Protein AF-A0A928HK03-F1 (afdb_monomer_lite)

Foldseek 3Di:
DVVVVVVVVVVVVVVVVPPQDPLNCCVVVNDEDEDEDDAQKDWDDWDDDPSDIDTDIDGHDPPDDWDWDWDWDDDPVPRHIRIYIYTYHD

Radius of gyration: 19.07 Å; chains: 1; bounding box: 61×32×38 Å

Secondary structure (DSSP, 8-state):
-HHHHHHHHHHHHHHHHTT--HHHHHHHH-EEEEEEEEETEEEEEEEEETTEEEEEEEEPPTT----EEEEE---TT-S--EEEEEEEE-

Structure (mmCIF, N/CA/C/O backbone):
data_AF-A0A928HK03-F1
#
_entry.id   AF-A0A928HK03-F1
#
loop_
_atom_site.group_PDB
_atom_site.id
_atom_site.type_symbol
_atom_site.label_atom_id
_atom_site.label_alt_id
_atom_site.label_comp_id
_atom_site.label_asym_id
_atom_site.label_entity_id
_atom_site.label_seq_id
_atom_site.pdbx_PDB_ins_code
_atom_site.Cartn_x
_atom_site.Cartn_y
_atom_site.Cartn_z
_atom_site.occupancy
_atom_site.B_iso_or_equiv
_atom_site.auth_seq_id
_atom_site.auth_comp_id
_atom_site.auth_asym_id
_atom_site.auth_atom_id
_atom_site.pdbx_PDB_model_num
ATOM 1 N N . MET A 1 1 ? 43.204 -22.946 -7.687 1.00 59.91 1 MET A N 1
ATOM 2 C CA . MET A 1 1 ? 42.951 -21.506 -7.938 1.00 59.91 1 MET A CA 1
ATOM 3 C C . MET A 1 1 ? 41.717 -21.259 -8.808 1.00 59.91 1 MET A C 1
ATOM 5 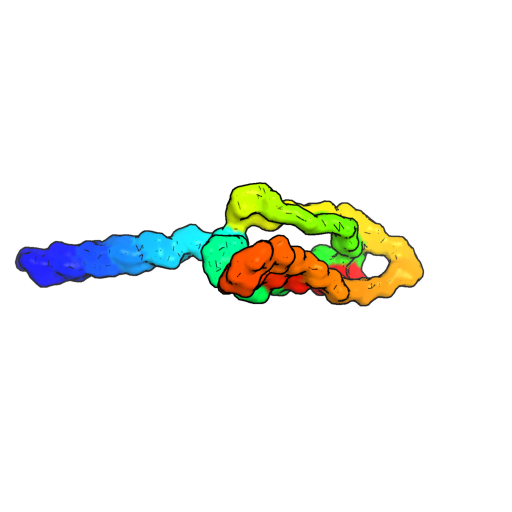O O . MET A 1 1 ? 40.786 -20.651 -8.308 1.00 59.91 1 MET A O 1
ATOM 9 N N . LYS A 1 2 ? 41.621 -21.800 -10.037 1.00 66.19 2 LYS A N 1
ATOM 10 C CA . LYS A 1 2 ? 40.448 -21.603 -10.928 1.00 66.19 2 LYS A CA 1
ATOM 11 C C . LYS A 1 2 ? 39.092 -21.982 -10.297 1.00 66.19 2 LYS A C 1
ATOM 13 O O . LYS A 1 2 ? 38.138 -21.228 -10.408 1.00 66.19 2 LYS A O 1
ATOM 18 N N . LYS A 1 3 ? 39.033 -23.107 -9.567 1.00 74.12 3 LYS A N 1
ATOM 19 C CA . LYS A 1 3 ? 37.823 -23.560 -8.849 1.00 74.12 3 LYS A CA 1
ATOM 20 C C . LYS A 1 3 ? 37.413 -22.625 -7.698 1.00 74.12 3 LYS A C 1
ATOM 22 O O . LYS A 1 3 ? 36.231 -22.434 -7.473 1.00 74.12 3 LYS A O 1
ATOM 27 N N . ILE A 1 4 ? 38.382 -22.012 -7.014 1.00 81.12 4 ILE A N 1
ATOM 28 C CA . ILE A 1 4 ? 38.133 -21.073 -5.905 1.00 81.12 4 ILE A CA 1
ATOM 29 C C . ILE A 1 4 ? 37.602 -19.740 -6.448 1.00 81.12 4 ILE A C 1
ATOM 31 O O . ILE A 1 4 ? 36.662 -19.188 -5.892 1.00 81.12 4 ILE A O 1
ATOM 35 N N . ILE A 1 5 ? 38.143 -19.269 -7.577 1.00 84.75 5 ILE A N 1
ATOM 36 C CA . ILE A 1 5 ? 37.650 -18.069 -8.272 1.00 84.75 5 ILE A CA 1
ATOM 37 C C . 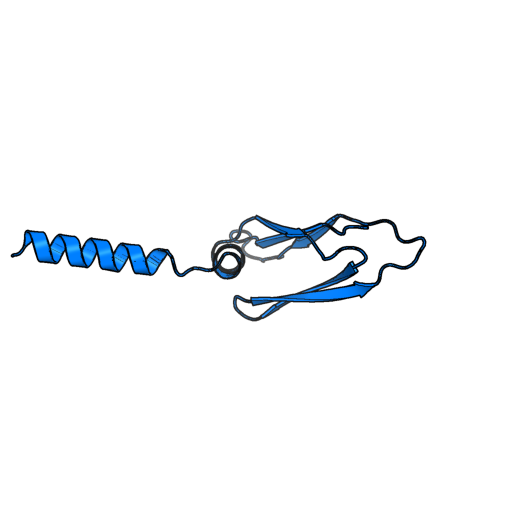ILE A 1 5 ? 36.210 -18.283 -8.761 1.00 84.75 5 ILE A C 1
ATOM 39 O O . ILE A 1 5 ? 35.363 -17.425 -8.549 1.00 84.75 5 ILE A O 1
ATOM 43 N N . LEU A 1 6 ? 35.906 -19.450 -9.340 1.00 85.06 6 LEU A N 1
ATOM 44 C CA . LEU A 1 6 ? 34.543 -19.816 -9.749 1.00 85.06 6 LEU A CA 1
ATOM 45 C C . LEU A 1 6 ? 33.555 -19.822 -8.575 1.00 85.06 6 LEU A C 1
ATOM 47 O O . LEU A 1 6 ? 32.444 -19.319 -8.714 1.00 85.06 6 LEU A O 1
ATOM 51 N N . ILE A 1 7 ? 33.971 -20.335 -7.414 1.00 85.44 7 ILE A N 1
ATOM 52 C CA . ILE A 1 7 ? 33.145 -20.326 -6.200 1.00 85.44 7 ILE A CA 1
ATOM 53 C C . ILE A 1 7 ? 32.939 -18.893 -5.691 1.00 85.44 7 ILE A C 1
ATOM 55 O O . ILE A 1 7 ? 31.810 -18.531 -5.381 1.00 85.44 7 ILE A O 1
ATOM 59 N N . MET A 1 8 ? 33.975 -18.046 -5.667 1.00 83.06 8 MET A N 1
ATOM 60 C CA . MET A 1 8 ? 33.814 -16.637 -5.279 1.00 83.06 8 MET A CA 1
ATOM 61 C C . MET A 1 8 ? 32.871 -15.874 -6.213 1.00 83.06 8 MET A C 1
ATOM 63 O O . MET A 1 8 ? 32.037 -15.113 -5.735 1.00 83.06 8 MET A O 1
ATOM 67 N N . VAL A 1 9 ? 32.966 -16.090 -7.528 1.00 86.06 9 VAL A N 1
ATOM 68 C CA . VAL A 1 9 ? 32.077 -15.448 -8.510 1.00 86.06 9 VAL A CA 1
ATOM 69 C C . VAL A 1 9 ? 30.634 -15.927 -8.338 1.00 86.06 9 VAL A C 1
ATOM 71 O O . VAL A 1 9 ? 29.717 -15.109 -8.359 1.00 86.06 9 VAL A O 1
ATOM 74 N N . ALA A 1 10 ? 30.421 -17.224 -8.102 1.00 83.19 10 ALA A N 1
ATOM 75 C CA . ALA A 1 10 ? 29.091 -17.773 -7.845 1.00 83.19 10 ALA A CA 1
ATOM 76 C C . ALA A 1 10 ? 28.476 -17.223 -6.545 1.00 83.19 10 ALA A C 1
ATOM 78 O O . ALA A 1 10 ? 27.298 -16.874 -6.520 1.00 83.19 10 ALA A O 1
ATOM 79 N N . VAL A 1 11 ? 29.278 -17.089 -5.484 1.00 80.69 11 VAL A N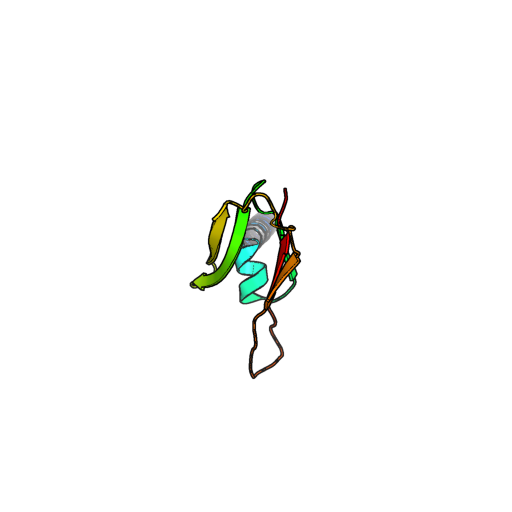 1
ATOM 80 C CA . VAL A 1 11 ? 28.840 -16.506 -4.207 1.00 80.69 11 VAL A CA 1
ATOM 81 C C . VAL A 1 11 ? 28.532 -15.014 -4.364 1.00 80.69 11 VAL A C 1
ATOM 83 O O . VAL A 1 11 ? 27.487 -14.564 -3.905 1.00 80.69 11 VAL A O 1
ATOM 86 N N . ALA A 1 12 ? 29.374 -14.252 -5.067 1.00 77.81 12 ALA A N 1
ATOM 87 C CA . ALA A 1 12 ? 29.131 -12.834 -5.337 1.00 77.81 12 ALA A CA 1
ATOM 88 C C . ALA A 1 12 ? 27.846 -12.609 -6.157 1.00 77.81 12 ALA A C 1
ATOM 90 O O . ALA A 1 12 ? 27.049 -11.738 -5.818 1.00 77.81 12 ALA A O 1
ATOM 91 N N . ALA A 1 13 ? 27.594 -13.438 -7.175 1.00 74.69 13 ALA A N 1
ATOM 92 C CA . ALA A 1 13 ? 26.358 -13.389 -7.956 1.00 74.69 13 ALA A CA 1
ATOM 93 C C . ALA A 1 13 ? 25.112 -13.711 -7.108 1.00 74.69 13 ALA A C 1
ATOM 95 O O . ALA A 1 13 ? 24.061 -13.099 -7.301 1.00 74.69 13 ALA A O 1
ATOM 96 N N . LEU A 1 14 ? 25.234 -14.621 -6.134 1.00 66.06 14 LEU A N 1
ATOM 97 C CA . LEU A 1 14 ? 24.153 -14.966 -5.208 1.00 66.06 14 LEU A CA 1
ATOM 98 C C . LEU A 1 14 ? 23.801 -13.803 -4.260 1.00 66.06 14 LEU A C 1
ATOM 100 O O . LEU A 1 14 ? 22.630 -13.599 -3.956 1.00 66.06 14 LEU A O 1
ATOM 104 N N . PHE A 1 15 ? 24.780 -12.994 -3.845 1.00 63.69 15 PHE A N 1
ATOM 105 C CA . PHE A 1 15 ? 24.529 -11.788 -3.042 1.00 63.69 15 PHE A CA 1
ATOM 106 C C . PHE A 1 15 ? 23.877 -10.647 -3.841 1.00 63.69 15 PHE A C 1
ATOM 108 O O . PHE A 1 15 ? 23.144 -9.837 -3.273 1.00 63.69 15 PHE A O 1
ATOM 115 N N . CYS A 1 16 ? 24.085 -10.584 -5.160 1.00 61.03 16 CYS A N 1
ATOM 116 C CA . CYS A 1 16 ? 23.450 -9.572 -6.010 1.00 61.03 16 CYS A CA 1
ATOM 117 C C . CYS A 1 16 ? 21.938 -9.790 -6.193 1.00 61.03 16 CYS A C 1
ATOM 119 O O . CYS A 1 16 ? 21.221 -8.824 -6.440 1.00 61.03 16 CYS A O 1
ATOM 121 N N . VAL A 1 17 ? 21.434 -11.023 -6.053 1.00 59.16 17 VAL A N 1
ATOM 122 C CA . VAL A 1 17 ? 19.998 -11.331 -6.219 1.00 59.16 17 VAL A CA 1
ATOM 123 C C . VAL A 1 17 ? 19.179 -11.186 -4.931 1.00 59.16 17 VAL A C 1
ATOM 125 O O . VAL A 1 17 ? 17.952 -11.133 -4.991 1.00 59.16 17 VAL A O 1
ATOM 128 N N . THR A 1 18 ? 19.822 -11.075 -3.763 1.00 58.09 18 THR A N 1
ATOM 129 C CA . THR A 1 18 ? 19.133 -10.942 -2.464 1.00 58.09 18 THR A CA 1
ATOM 130 C C . THR A 1 18 ? 18.822 -9.498 -2.063 1.00 58.09 18 THR A C 1
ATOM 132 O O . THR A 1 18 ? 18.150 -9.286 -1.058 1.00 58.09 18 THR A O 1
ATOM 135 N N . SER A 1 19 ? 19.290 -8.495 -2.815 1.00 54.72 19 SER A N 1
ATOM 136 C CA . SER A 1 19 ? 19.095 -7.073 -2.482 1.00 54.72 19 SER A CA 1
ATOM 137 C C . SER A 1 19 ? 17.777 -6.475 -2.988 1.00 54.72 19 SER A C 1
ATOM 139 O O . SER A 1 19 ? 17.483 -5.319 -2.691 1.00 54.72 19 SER A O 1
ATOM 141 N N . CYS A 1 20 ? 16.958 -7.239 -3.720 1.00 61.41 20 CYS A N 1
ATOM 142 C CA . CYS A 1 20 ? 15.644 -6.768 -4.153 1.00 61.41 20 CYS A CA 1
ATOM 143 C C . CYS A 1 20 ? 14.677 -6.738 -2.964 1.00 61.41 20 CYS A C 1
ATOM 145 O O . CYS A 1 20 ? 14.304 -7.783 -2.425 1.00 61.41 20 CYS A O 1
ATOM 147 N N . THR A 1 21 ? 14.234 -5.544 -2.565 1.00 69.12 21 THR A N 1
ATOM 148 C CA . THR A 1 21 ? 13.210 -5.408 -1.520 1.00 69.12 21 THR A CA 1
ATOM 149 C C . THR A 1 21 ? 11.870 -5.983 -1.994 1.00 69.12 21 THR A C 1
ATOM 151 O O . THR A 1 21 ? 11.598 -6.085 -3.193 1.00 69.12 21 THR A O 1
ATOM 154 N N . GLN A 1 22 ? 10.983 -6.345 -1.063 1.00 65.75 22 GLN A N 1
ATOM 155 C CA . GLN A 1 22 ? 9.644 -6.843 -1.412 1.00 65.75 22 GLN A CA 1
ATOM 156 C C . GLN A 1 22 ? 8.857 -5.838 -2.273 1.00 65.75 22 GLN A C 1
ATOM 158 O O . GLN A 1 22 ? 8.132 -6.249 -3.178 1.00 65.75 22 GLN A O 1
ATOM 163 N N . ASN A 1 23 ? 9.065 -4.539 -2.039 1.00 66.94 23 ASN A N 1
ATOM 164 C CA . ASN A 1 23 ? 8.474 -3.457 -2.821 1.00 66.94 23 ASN A CA 1
ATOM 165 C C . ASN A 1 23 ? 9.026 -3.421 -4.254 1.00 66.94 23 ASN A C 1
ATOM 167 O O . ASN A 1 23 ? 8.249 -3.375 -5.204 1.00 66.94 23 ASN A O 1
ATOM 171 N N . GLN A 1 24 ? 10.348 -3.546 -4.419 1.00 64.44 24 GLN A N 1
ATOM 172 C CA . GLN A 1 24 ? 10.983 -3.667 -5.736 1.00 64.44 24 GLN A CA 1
ATOM 173 C C . GLN A 1 24 ? 10.472 -4.878 -6.505 1.00 64.44 24 GLN A C 1
ATOM 175 O O . GLN A 1 24 ? 10.196 -4.776 -7.699 1.00 64.44 24 GLN A O 1
ATOM 180 N N . ARG A 1 25 ? 10.305 -6.016 -5.822 1.00 69.56 25 ARG A N 1
ATOM 181 C CA . ARG A 1 25 ? 9.785 -7.227 -6.452 1.00 69.56 25 ARG A CA 1
ATOM 182 C C . ARG A 1 25 ? 8.353 -7.030 -6.940 1.00 69.56 25 ARG A C 1
ATOM 184 O O . ARG A 1 25 ? 8.089 -7.266 -8.113 1.00 69.56 25 ARG A O 1
ATOM 191 N N . ALA A 1 26 ? 7.469 -6.560 -6.059 1.00 69.56 26 ALA A N 1
ATOM 192 C CA . ALA A 1 26 ? 6.065 -6.335 -6.390 1.00 69.56 26 ALA A CA 1
ATOM 193 C C . ALA A 1 26 ? 5.908 -5.318 -7.529 1.00 69.56 26 ALA A C 1
ATOM 195 O O . ALA A 1 26 ? 5.144 -5.556 -8.456 1.00 69.56 26 ALA A O 1
ATOM 196 N N . ARG A 1 27 ? 6.666 -4.215 -7.496 1.00 73.06 27 ARG A N 1
ATOM 197 C CA . ARG A 1 27 ? 6.547 -3.137 -8.482 1.00 73.06 27 ARG A CA 1
ATOM 198 C C . ARG A 1 27 ? 7.183 -3.461 -9.836 1.00 73.06 27 ARG A C 1
ATOM 200 O O . ARG A 1 27 ? 6.606 -3.118 -10.860 1.00 73.06 27 ARG A O 1
ATOM 207 N N . ARG A 1 28 ? 8.370 -4.084 -9.861 1.00 66.81 28 ARG A N 1
ATOM 208 C CA . ARG A 1 28 ? 9.142 -4.312 -11.104 1.00 66.81 28 ARG A CA 1
ATOM 209 C C . ARG A 1 28 ? 8.896 -5.651 -11.774 1.00 66.81 28 ARG A C 1
ATOM 211 O O . ARG A 1 28 ? 9.162 -5.771 -12.965 1.00 66.81 28 ARG A O 1
ATOM 218 N N . PHE A 1 29 ? 8.421 -6.645 -11.031 1.00 69.00 29 PHE A N 1
ATOM 219 C CA . PHE A 1 29 ? 8.137 -7.983 -11.560 1.00 69.00 29 PHE A CA 1
ATOM 220 C C . PHE A 1 29 ? 6.653 -8.352 -11.439 1.00 69.00 29 PHE A C 1
ATOM 222 O O . PHE A 1 29 ? 6.261 -9.458 -11.806 1.00 69.00 29 PHE A O 1
ATOM 229 N N . GLY A 1 30 ? 5.827 -7.414 -10.965 1.00 72.44 30 GLY A N 1
ATOM 230 C CA . GLY A 1 30 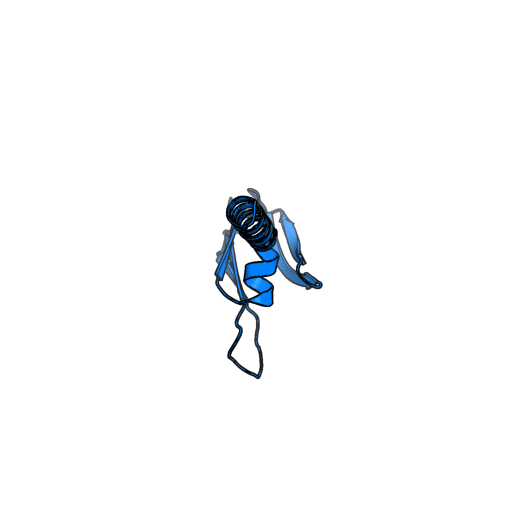? 4.419 -7.635 -10.684 1.00 72.44 30 GLY A CA 1
ATOM 231 C C . GLY A 1 30 ? 4.211 -8.530 -9.462 1.00 72.44 30 GLY A C 1
ATOM 232 O O . GLY A 1 30 ? 5.130 -8.841 -8.697 1.00 72.44 30 GLY A O 1
ATOM 233 N N . GLY A 1 31 ? 2.967 -8.962 -9.290 1.00 79.56 31 GLY A N 1
ATOM 234 C CA . GLY A 1 31 ? 2.573 -9.876 -8.226 1.00 79.56 31 GLY A CA 1
ATOM 235 C C . GLY A 1 31 ? 1.772 -9.206 -7.119 1.00 79.56 31 GLY A C 1
ATOM 236 O O . GLY A 1 31 ? 1.416 -8.028 -7.184 1.00 79.56 31 GLY A O 1
ATOM 237 N N . GLU A 1 32 ? 1.444 -10.008 -6.110 1.00 86.12 32 GLU A N 1
ATOM 238 C CA . GLU A 1 32 ? 0.576 -9.612 -5.009 1.00 86.12 32 GLU A CA 1
ATOM 239 C C . GLU A 1 32 ? 1.382 -9.421 -3.720 1.00 86.12 32 GLU A C 1
ATOM 241 O O . GLU A 1 32 ? 2.196 -10.266 -3.340 1.00 86.12 32 GLU A O 1
ATOM 246 N N . MET A 1 33 ? 1.139 -8.314 -3.022 1.00 88.50 33 MET A N 1
ATOM 247 C CA . MET A 1 33 ? 1.629 -8.095 -1.664 1.00 88.50 33 MET A CA 1
ATOM 248 C C . MET A 1 33 ? 0.490 -7.691 -0.735 1.00 88.50 33 MET A C 1
ATOM 250 O O . MET A 1 33 ? -0.474 -7.050 -1.144 1.00 88.50 33 MET A O 1
ATOM 254 N N . THR A 1 34 ? 0.616 -8.051 0.540 1.00 92.94 34 THR A N 1
ATOM 255 C CA . THR A 1 34 ? -0.340 -7.673 1.583 1.00 92.94 34 THR A CA 1
ATOM 256 C C . THR A 1 34 ? 0.327 -6.741 2.585 1.00 92.94 34 THR A C 1
ATOM 258 O O . THR A 1 34 ? 1.408 -7.047 3.084 1.00 92.94 34 THR A O 1
ATOM 261 N N . VAL A 1 35 ? -0.342 -5.637 2.915 1.00 94.44 35 VAL A N 1
ATOM 262 C CA . VAL A 1 35 ? 0.059 -4.691 3.961 1.00 94.44 35 VAL A CA 1
ATOM 263 C C . VAL A 1 35 ? -1.002 -4.713 5.051 1.00 94.44 35 VAL A C 1
ATOM 265 O O . VAL A 1 35 ? -2.174 -4.438 4.798 1.00 94.44 35 VAL A O 1
ATOM 268 N N . ARG A 1 36 ? -0.605 -5.048 6.278 1.00 96.50 36 ARG A N 1
ATOM 269 C CA . ARG A 1 36 ? -1.470 -4.901 7.454 1.00 96.50 36 ARG A CA 1
ATOM 270 C C . ARG A 1 36 ? -1.236 -3.516 8.032 1.00 96.50 36 ARG A C 1
ATOM 272 O O . ARG A 1 36 ? -0.097 -3.192 8.353 1.00 96.50 36 ARG A O 1
ATOM 279 N N . LEU A 1 37 ? -2.290 -2.713 8.124 1.00 96.81 37 LEU A N 1
ATOM 280 C CA . LEU A 1 37 ? -2.189 -1.392 8.733 1.00 96.81 37 LEU A CA 1
ATOM 281 C C . LEU A 1 37 ? -2.116 -1.506 10.253 1.00 96.81 37 LEU A C 1
ATOM 283 O O . LEU A 1 37 ? -2.535 -2.507 10.846 1.00 96.81 37 LEU A O 1
ATOM 287 N N . GLU A 1 38 ? -1.609 -0.446 10.869 1.00 96.00 38 GLU A N 1
ATOM 288 C CA . GLU A 1 38 ? -1.659 -0.278 12.314 1.00 96.00 38 GLU A CA 1
ATOM 289 C C . GLU A 1 38 ? -3.108 -0.304 12.822 1.00 96.00 38 GLU A C 1
ATOM 291 O O . GLU A 1 38 ? -4.060 0.037 12.110 1.00 96.00 38 GLU A O 1
ATOM 296 N N . ARG A 1 39 ? -3.286 -0.751 14.069 1.00 95.62 39 ARG A N 1
ATOM 297 C CA . ARG A 1 39 ? -4.614 -0.847 14.683 1.00 95.62 39 ARG A CA 1
ATOM 298 C C . ARG A 1 39 ? -5.248 0.537 14.788 1.00 95.62 39 ARG A C 1
ATOM 300 O O . ARG A 1 39 ? -4.596 1.498 15.180 1.00 95.62 39 ARG A O 1
ATOM 307 N N . GLY A 1 40 ? -6.527 0.622 14.443 1.00 96.38 40 GLY A N 1
ATOM 308 C CA . GLY A 1 40 ? -7.280 1.867 14.433 1.00 96.38 40 GLY A CA 1
ATOM 309 C C . GLY A 1 40 ? -6.940 2.800 13.272 1.00 96.38 40 GLY A C 1
ATOM 310 O O . GLY A 1 40 ? -7.379 3.940 13.313 1.00 96.38 40 GLY A O 1
ATOM 311 N N . GLN A 1 41 ? -6.198 2.365 12.244 1.00 97.62 41 GLN A N 1
ATOM 312 C CA . GLN A 1 41 ? -5.921 3.165 11.041 1.00 97.62 41 GLN A CA 1
ATOM 313 C C . GLN A 1 41 ? -6.695 2.649 9.818 1.00 97.62 41 GLN A C 1
ATOM 315 O O . GLN A 1 41 ? -6.677 1.453 9.515 1.00 97.62 41 GLN A O 1
ATOM 320 N N . LYS A 1 42 ? -7.340 3.557 9.076 1.00 97.50 42 LYS A N 1
ATOM 321 C CA . LYS A 1 42 ? -7.946 3.291 7.759 1.00 97.50 42 LYS A CA 1
ATOM 322 C C . LYS A 1 42 ? -7.066 3.848 6.640 1.00 97.50 42 LYS A C 1
ATOM 324 O O . LYS A 1 42 ? -6.442 4.895 6.787 1.00 97.50 42 LYS A O 1
ATOM 329 N N . LEU A 1 43 ? -7.020 3.153 5.505 1.00 98.12 43 LEU A N 1
ATOM 330 C CA . LEU A 1 43 ? -6.290 3.605 4.316 1.00 98.12 43 LEU A CA 1
ATOM 331 C C . LEU A 1 43 ? -7.112 4.654 3.560 1.00 98.12 43 LEU A C 1
ATOM 333 O O . LEU A 1 43 ? -8.264 4.396 3.210 1.00 98.12 43 LEU A O 1
ATOM 337 N N . LEU A 1 44 ? -6.500 5.783 3.217 1.00 97.25 44 LEU A N 1
ATOM 338 C CA . LEU A 1 44 ? -7.107 6.789 2.345 1.00 97.25 44 LEU A CA 1
ATOM 339 C C . LEU A 1 44 ? -6.696 6.599 0.892 1.00 97.25 44 LEU A C 1
ATOM 341 O O . LEU A 1 44 ? -7.539 6.428 0.014 1.00 97.25 44 LEU A O 1
ATOM 345 N N . MET A 1 45 ? -5.390 6.595 0.647 1.00 96.69 45 MET A N 1
ATOM 346 C CA . MET A 1 45 ? -4.831 6.455 -0.690 1.00 96.69 45 MET A CA 1
ATOM 347 C C . MET A 1 45 ? -3.478 5.760 -0.638 1.00 96.69 45 MET A C 1
ATOM 349 O O . MET A 1 45 ? -2.777 5.813 0.370 1.00 96.69 45 MET A O 1
ATOM 353 N N . ALA A 1 46 ? -3.103 5.141 -1.749 1.00 95.69 46 ALA A N 1
ATOM 354 C CA . ALA A 1 46 ? -1.782 4.580 -1.962 1.00 95.69 46 ALA A CA 1
ATOM 355 C C . ALA A 1 46 ? -1.274 5.003 -3.343 1.00 95.69 46 ALA A C 1
ATOM 357 O O . ALA A 1 46 ? -2.062 5.235 -4.259 1.00 95.69 46 ALA A O 1
ATOM 358 N N . THR A 1 47 ? 0.039 5.129 -3.479 1.00 93.19 47 THR A N 1
ATOM 359 C CA . THR A 1 47 ? 0.716 5.402 -4.742 1.00 93.19 47 THR A CA 1
ATOM 360 C C . THR A 1 47 ? 2.122 4.813 -4.730 1.00 93.19 47 THR A C 1
ATOM 362 O O . THR A 1 47 ? 2.673 4.483 -3.680 1.00 93.19 47 THR A O 1
ATOM 365 N N . TRP A 1 48 ? 2.717 4.694 -5.909 1.00 88.38 48 TRP A N 1
ATOM 366 C CA . TRP A 1 48 ? 4.113 4.314 -6.067 1.00 88.38 48 TRP A CA 1
ATOM 367 C C . TRP A 1 48 ? 4.936 5.535 -6.463 1.00 88.38 48 TRP A C 1
ATOM 369 O O . TRP A 1 48 ? 4.540 6.295 -7.346 1.00 88.38 48 TRP A O 1
ATOM 379 N N . LYS A 1 49 ? 6.108 5.688 -5.847 1.00 86.50 49 LYS A N 1
ATOM 380 C CA . LYS A 1 49 ? 7.170 6.566 -6.3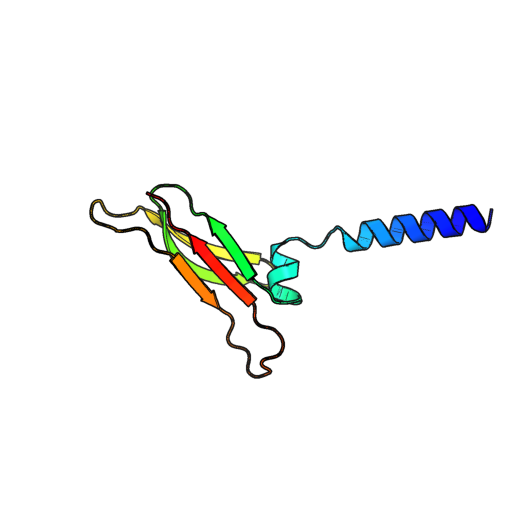39 1.00 86.50 49 LYS A CA 1
ATOM 381 C C . LYS A 1 49 ? 8.416 5.716 -6.536 1.00 86.50 49 LYS A C 1
ATOM 383 O O . LYS A 1 49 ? 8.985 5.220 -5.563 1.00 86.50 49 LYS A O 1
ATOM 388 N N . ASP A 1 50 ? 8.803 5.534 -7.793 1.00 85.00 50 ASP A N 1
ATOM 389 C CA . ASP A 1 50 ? 9.827 4.572 -8.200 1.00 85.00 50 ASP A CA 1
ATOM 390 C C . ASP A 1 50 ? 9.480 3.166 -7.676 1.00 85.00 50 ASP A C 1
ATOM 392 O O . ASP A 1 50 ? 8.416 2.629 -7.992 1.00 85.00 50 ASP A O 1
ATOM 396 N N . ASP A 1 51 ? 10.338 2.600 -6.828 1.00 82.44 51 ASP A N 1
ATOM 397 C CA . ASP A 1 51 ? 10.143 1.296 -6.191 1.00 82.44 51 ASP A CA 1
ATOM 398 C C . ASP A 1 51 ? 9.527 1.384 -4.788 1.00 82.44 51 ASP A C 1
ATOM 400 O O . ASP A 1 51 ? 9.426 0.378 -4.088 1.00 82.44 51 ASP A O 1
ATOM 404 N N . ASN A 1 52 ? 9.164 2.582 -4.332 1.00 83.38 52 ASN A N 1
ATOM 405 C CA . ASN A 1 52 ? 8.690 2.811 -2.975 1.00 83.38 52 ASN A CA 1
ATOM 406 C C . ASN A 1 52 ? 7.169 2.951 -2.955 1.00 83.38 52 ASN A C 1
ATOM 408 O O . ASN A 1 52 ? 6.596 3.775 -3.674 1.00 83.38 52 ASN A O 1
ATOM 412 N N . LEU A 1 53 ? 6.524 2.154 -2.103 1.00 90.50 53 LEU A N 1
ATOM 413 C CA . LEU A 1 53 ? 5.093 2.242 -1.846 1.00 90.50 53 LEU A CA 1
ATOM 414 C C . LEU A 1 53 ? 4.840 3.336 -0.808 1.00 90.50 53 LEU A C 1
ATOM 416 O O . LEU A 1 53 ? 5.287 3.223 0.332 1.00 90.50 53 LEU A O 1
ATOM 420 N N . PHE A 1 54 ? 4.093 4.364 -1.194 1.00 93.62 54 PHE A N 1
ATOM 421 C CA . PHE A 1 54 ? 3.603 5.401 -0.295 1.00 93.62 54 PHE A CA 1
ATOM 422 C C . PHE A 1 54 ? 2.111 5.208 -0.075 1.00 93.62 54 PHE A C 1
ATOM 424 O O . PHE A 1 54 ? 1.363 4.931 -1.012 1.00 93.62 54 PHE A O 1
ATOM 431 N N . TYR A 1 55 ? 1.659 5.375 1.159 1.00 96.62 55 TYR A N 1
ATOM 432 C CA . TYR A 1 55 ? 0.243 5.331 1.480 1.00 96.62 55 TYR A CA 1
ATOM 433 C C . TYR A 1 55 ? -0.074 6.288 2.619 1.00 96.62 55 TYR A C 1
ATOM 435 O O . TYR A 1 55 ? 0.723 6.481 3.534 1.00 96.62 55 TYR A O 1
ATOM 443 N N . LEU A 1 56 ? -1.246 6.902 2.520 1.00 97.81 56 LEU A N 1
ATOM 444 C CA . LEU A 1 56 ? -1.798 7.795 3.521 1.00 97.81 56 LEU A CA 1
ATOM 445 C C . LEU A 1 56 ? -2.842 7.030 4.326 1.00 97.81 56 LEU A C 1
ATOM 447 O O . LEU A 1 56 ? -3.744 6.406 3.752 1.00 97.81 56 LEU A O 1
ATOM 451 N N . THR A 1 57 ? -2.732 7.108 5.646 1.00 97.88 57 THR A N 1
ATOM 452 C CA . THR A 1 57 ? -3.723 6.581 6.582 1.00 97.88 57 THR A CA 1
ATOM 453 C C . THR A 1 57 ? -4.296 7.698 7.435 1.00 97.88 57 THR A C 1
ATOM 455 O O . THR A 1 57 ? -3.718 8.779 7.545 1.00 97.88 57 THR A O 1
ATOM 458 N N . GLU A 1 58 ? -5.430 7.417 8.054 1.00 97.50 58 GLU A N 1
ATOM 459 C CA . GLU A 1 58 ? -6.009 8.254 9.097 1.00 97.50 58 GLU A CA 1
ATOM 460 C C . GLU A 1 58 ? -6.614 7.374 10.202 1.00 97.50 58 GLU A C 1
ATOM 462 O O . GLU A 1 58 ? -6.955 6.211 9.943 1.00 97.50 58 GLU A O 1
ATOM 467 N N . PRO A 1 59 ? -6.789 7.903 11.425 1.00 97.69 59 PRO A N 1
ATOM 468 C CA . PRO A 1 59 ? -7.515 7.207 12.476 1.00 97.69 59 PRO A CA 1
ATOM 469 C C . PRO A 1 59 ? -8.934 6.811 12.043 1.00 97.69 59 PRO A C 1
ATOM 471 O O . PRO A 1 59 ? -9.636 7.538 11.339 1.00 97.69 59 PRO A O 1
ATOM 474 N N . MET A 1 60 ? -9.370 5.638 12.481 1.00 97.25 60 MET A N 1
ATOM 475 C CA . MET A 1 60 ? -10.738 5.174 12.313 1.00 97.25 60 MET A CA 1
ATOM 476 C C . MET A 1 60 ? -11.676 5.962 13.223 1.00 97.25 60 MET A C 1
ATOM 478 O O . MET A 1 60 ? -11.408 6.138 14.408 1.00 97.25 60 MET A O 1
ATOM 482 N N . GLU A 1 61 ? -12.817 6.366 12.676 1.00 95.94 61 GLU A N 1
ATOM 483 C CA . GLU A 1 61 ? -13.936 6.863 13.474 1.00 95.94 61 GLU A CA 1
ATOM 484 C C . GLU A 1 61 ? -14.567 5.714 14.276 1.00 95.94 61 GLU A C 1
ATOM 486 O O . GLU A 1 61 ? -14.455 4.542 13.904 1.00 95.94 61 GLU A O 1
ATOM 491 N N . GLU A 1 62 ? -15.257 6.036 15.368 1.00 92.56 62 GLU A N 1
ATOM 492 C CA . GLU A 1 62 ? -15.791 5.059 16.330 1.00 92.56 62 GLU A CA 1
ATOM 493 C C . GLU A 1 62 ? -16.691 3.989 15.674 1.00 92.56 62 GLU A C 1
ATOM 495 O O . GLU A 1 62 ? -16.582 2.787 15.945 1.00 92.56 62 GLU A O 1
ATOM 500 N N . ASN A 1 63 ? -17.519 4.404 14.714 1.00 94.31 63 ASN A N 1
ATOM 501 C CA . ASN A 1 63 ? -18.442 3.548 13.966 1.00 94.31 63 ASN A CA 1
ATOM 502 C C . ASN A 1 63 ? -17.854 2.981 12.656 1.00 94.31 63 ASN A C 1
ATOM 504 O O . ASN A 1 63 ? -18.551 2.281 11.916 1.00 94.31 63 ASN A O 1
ATOM 508 N N . TYR A 1 64 ? -16.579 3.236 12.352 1.00 95.69 64 TYR A N 1
ATOM 509 C CA . TYR A 1 64 ? -15.953 2.746 11.126 1.00 95.69 64 TYR A CA 1
ATOM 510 C C . TYR A 1 64 ? -15.853 1.218 11.134 1.00 95.69 64 TYR A C 1
ATOM 512 O O . TYR A 1 64 ? -15.534 0.628 12.155 1.00 95.69 64 TYR A O 1
ATOM 520 N N . THR A 1 65 ? -16.076 0.539 10.011 1.00 96.50 65 THR A N 1
ATOM 521 C CA . THR A 1 65 ? -15.833 -0.912 9.907 1.00 96.50 65 THR A CA 1
ATOM 522 C C . THR A 1 65 ? -14.583 -1.150 9.060 1.00 96.50 65 THR A C 1
ATOM 524 O O . THR A 1 65 ? -14.608 -0.735 7.899 1.00 96.50 65 THR A O 1
ATOM 527 N N . PRO A 1 66 ? -13.523 -1.799 9.592 1.00 96.31 66 PRO A N 1
ATOM 528 C CA . PRO A 1 66 ? -12.305 -2.104 8.843 1.00 96.31 66 PRO A CA 1
ATOM 529 C C . PRO A 1 66 ? -12.583 -2.883 7.563 1.00 96.31 66 PRO A C 1
ATOM 531 O O . PRO A 1 66 ? -13.410 -3.798 7.540 1.00 96.31 66 PRO A O 1
ATOM 534 N N . LYS A 1 67 ? -11.864 -2.542 6.496 1.00 97.31 67 LYS A N 1
ATOM 535 C CA . LYS A 1 67 ? -12.020 -3.140 5.171 1.00 97.31 67 LYS A CA 1
ATOM 536 C C . LYS A 1 67 ? -10.702 -3.700 4.657 1.00 97.31 67 LYS A C 1
ATOM 538 O O . LYS A 1 67 ? -9.607 -3.323 5.072 1.00 97.31 67 LYS A O 1
ATO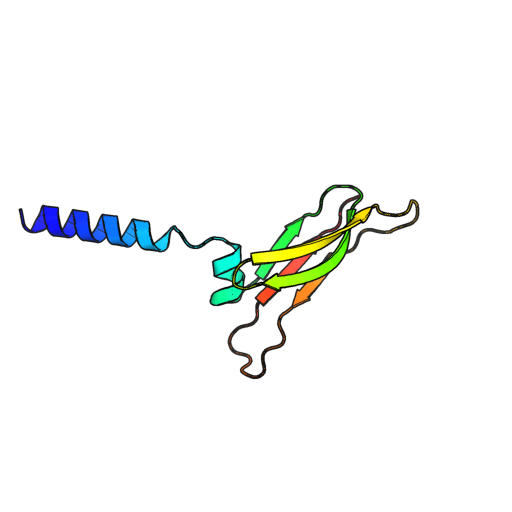M 543 N N . LYS A 1 68 ? -10.829 -4.592 3.677 1.00 97.62 68 LYS A N 1
ATOM 544 C CA . LYS A 1 68 ? -9.728 -4.927 2.776 1.00 97.62 68 LYS A CA 1
ATOM 545 C C . LYS A 1 68 ? -9.823 -4.017 1.559 1.00 97.62 68 LYS A C 1
ATOM 547 O O . LYS A 1 68 ? -10.850 -4.019 0.882 1.00 97.62 68 LYS A O 1
ATOM 552 N N . LYS A 1 69 ? -8.779 -3.236 1.293 1.00 97.00 69 LYS A N 1
ATOM 553 C CA . LYS A 1 69 ? -8.715 -2.323 0.144 1.00 97.00 69 LYS A CA 1
ATOM 554 C C . LYS A 1 69 ? -7.634 -2.790 -0.815 1.00 97.00 69 LYS A C 1
ATOM 556 O O . LYS A 1 69 ? -6.535 -3.128 -0.391 1.00 97.00 69 LYS A O 1
ATOM 561 N N . THR A 1 70 ? -7.960 -2.823 -2.101 1.00 94.94 70 THR A N 1
ATOM 562 C CA . THR A 1 70 ? -7.032 -3.270 -3.142 1.00 94.94 70 THR A CA 1
ATOM 563 C C . THR A 1 70 ? -6.544 -2.063 -3.920 1.00 94.94 70 THR A C 1
ATOM 565 O O . THR A 1 70 ? -7.344 -1.345 -4.515 1.00 94.94 70 THR A O 1
ATOM 568 N N . PHE A 1 71 ? -5.235 -1.854 -3.919 1.00 93.62 71 PHE A N 1
ATOM 569 C CA . PHE A 1 71 ? -4.563 -0.924 -4.809 1.00 93.62 71 PHE A CA 1
ATOM 570 C C . PHE A 1 71 ? -3.945 -1.735 -5.946 1.00 93.62 71 PHE A C 1
ATOM 572 O O . PHE A 1 71 ? -3.093 -2.592 -5.707 1.00 93.62 71 PHE A O 1
ATOM 579 N N . GLN A 1 72 ? -4.423 -1.519 -7.168 1.00 89.06 72 GLN A N 1
ATOM 580 C CA . GLN A 1 72 ? -3.996 -2.284 -8.334 1.00 89.06 72 GLN A CA 1
ATOM 581 C C . GLN A 1 72 ? -3.478 -1.359 -9.425 1.00 89.06 72 GLN A C 1
ATOM 583 O O . GLN A 1 72 ? -4.039 -0.295 -9.684 1.00 89.06 72 GLN A O 1
ATOM 588 N N . GLU A 1 73 ? -2.421 -1.799 -10.086 1.00 85.88 73 GLU A N 1
ATOM 589 C CA . GLU A 1 73 ? -1.934 -1.173 -11.301 1.00 85.88 73 GLU A CA 1
ATOM 590 C C . GLU A 1 73 ? -2.808 -1.561 -12.497 1.00 85.88 73 GLU A C 1
ATOM 592 O O . GLU A 1 73 ? -3.099 -2.736 -12.715 1.00 85.88 73 GLU A O 1
ATOM 597 N N . SER A 1 74 ? -3.194 -0.565 -13.295 1.00 81.12 74 SER A N 1
ATOM 598 C CA . SER A 1 74 ? -3.854 -0.765 -14.585 1.00 81.12 74 SER A CA 1
ATOM 599 C C . SER A 1 74 ? -2.878 -0.393 -15.701 1.00 81.12 74 SER A C 1
ATOM 601 O O . SER A 1 74 ? -2.682 0.786 -15.987 1.00 81.12 74 SER A O 1
ATOM 603 N N . SER A 1 75 ? -2.240 -1.397 -16.306 1.00 74.62 75 SER A N 1
ATOM 604 C CA . SER A 1 75 ? -1.246 -1.246 -17.378 1.00 74.62 75 SER A CA 1
ATOM 605 C C . SER A 1 75 ? -1.838 -1.631 -18.735 1.00 74.62 75 SER A C 1
ATOM 607 O O . SER A 1 75 ? -2.409 -2.712 -18.875 1.00 74.62 75 SER A O 1
ATOM 609 N N . SER A 1 76 ? -1.651 -0.784 -19.754 1.00 69.62 76 SER A N 1
ATOM 610 C CA . SER A 1 76 ? -2.154 -1.012 -21.120 1.00 69.62 76 SER A CA 1
ATOM 611 C C . SER A 1 76 ? -1.568 -2.252 -21.799 1.00 69.62 76 SER A C 1
ATOM 613 O O . SER A 1 76 ? -2.183 -2.794 -22.710 1.00 69.62 76 SER A O 1
ATOM 615 N N . TYR A 1 77 ? -0.392 -2.711 -21.361 1.00 64.19 77 TYR A N 1
ATOM 616 C CA . TYR A 1 77 ? 0.258 -3.900 -21.915 1.00 64.19 77 TYR A CA 1
ATOM 617 C C . TYR A 1 77 ? -0.119 -5.188 -21.176 1.00 64.19 77 TYR A C 1
ATOM 619 O O . TYR A 1 77 ? 0.277 -6.258 -21.617 1.00 64.19 77 TYR A O 1
ATOM 627 N N . GLY A 1 78 ? -0.862 -5.115 -20.061 1.00 59.38 78 GLY A N 1
ATOM 628 C CA . GLY A 1 78 ? -1.447 -6.263 -19.351 1.00 59.38 78 GLY A CA 1
ATOM 629 C C . GLY A 1 78 ? -0.475 -7.271 -18.712 1.00 59.38 78 GLY A C 1
ATOM 630 O O . GLY A 1 78 ? -0.903 -8.053 -17.870 1.00 59.38 78 GLY A O 1
ATOM 631 N N . ILE A 1 79 ? 0.811 -7.253 -19.073 1.00 60.25 79 ILE A N 1
ATOM 632 C CA . ILE A 1 79 ? 1.799 -8.293 -18.734 1.00 60.25 79 ILE A CA 1
ATOM 633 C C . ILE A 1 79 ? 2.361 -8.138 -17.312 1.00 60.25 79 ILE A C 1
ATOM 635 O O . ILE A 1 79 ? 2.728 -9.129 -16.687 1.00 60.25 79 ILE A O 1
ATOM 639 N N . LEU A 1 80 ? 2.394 -6.916 -16.774 1.00 64.19 80 LEU A N 1
ATOM 640 C CA . LEU A 1 80 ? 2.822 -6.653 -15.402 1.00 64.19 80 LEU A CA 1
ATOM 641 C C . LEU A 1 80 ? 1.690 -5.978 -14.630 1.00 64.19 80 LEU A C 1
ATOM 643 O O . LEU A 1 80 ? 1.345 -4.828 -14.899 1.00 64.19 80 LEU A O 1
ATOM 647 N N . GLN A 1 81 ? 1.101 -6.715 -13.689 1.00 70.50 81 GLN A N 1
ATOM 648 C CA . GLN A 1 81 ? 0.083 -6.201 -12.780 1.00 70.50 81 GLN A CA 1
ATOM 649 C C . GLN A 1 81 ? 0.596 -6.311 -11.349 1.00 70.50 81 GLN A C 1
ATOM 651 O O . GLN A 1 81 ? 0.796 -7.406 -10.817 1.00 70.50 81 GLN A O 1
ATOM 656 N N . THR A 1 82 ? 0.815 -5.156 -10.730 1.00 82.88 82 THR A N 1
ATOM 657 C CA . THR A 1 82 ? 1.090 -5.064 -9.299 1.00 82.88 82 THR A CA 1
ATOM 658 C C . THR A 1 82 ? -0.232 -4.978 -8.545 1.00 82.88 82 THR A C 1
ATOM 660 O O . THR A 1 82 ? -1.056 -4.105 -8.833 1.00 82.88 82 THR A O 1
ATOM 663 N N . LYS A 1 83 ? -0.430 -5.842 -7.547 1.00 89.88 83 LYS A N 1
ATOM 664 C CA . LYS A 1 83 ? -1.573 -5.784 -6.631 1.00 89.88 83 LYS A CA 1
ATOM 665 C C . LYS A 1 83 ? -1.088 -5.640 -5.191 1.00 89.88 83 LYS A C 1
ATOM 667 O O . LYS A 1 83 ? -0.299 -6.442 -4.701 1.00 89.88 83 LYS A O 1
ATOM 672 N N . VAL A 1 84 ? -1.611 -4.642 -4.489 1.00 93.12 84 VAL A N 1
ATOM 673 C CA . VAL A 1 84 ? -1.388 -4.437 -3.057 1.00 93.12 84 VAL A CA 1
ATOM 674 C C . VAL A 1 84 ? -2.720 -4.555 -2.327 1.00 93.12 84 VAL A C 1
ATOM 676 O O . VAL A 1 84 ? -3.655 -3.803 -2.599 1.00 93.12 84 VAL A O 1
ATOM 679 N N . ILE A 1 85 ? -2.811 -5.493 -1.388 1.00 95.50 85 ILE A N 1
ATOM 680 C CA . ILE A 1 85 ? -3.978 -5.684 -0.527 1.00 95.50 85 ILE A CA 1
ATOM 681 C C . ILE A 1 85 ? -3.681 -5.067 0.837 1.00 95.50 85 ILE A C 1
ATOM 683 O O . ILE A 1 85 ? -2.849 -5.566 1.592 1.00 95.50 85 ILE A O 1
ATOM 687 N N . PHE A 1 86 ? -4.392 -4.002 1.177 1.00 97.62 86 PHE A N 1
ATOM 688 C CA . PHE A 1 86 ? -4.349 -3.392 2.497 1.00 97.62 86 PHE A CA 1
ATOM 689 C C . PHE A 1 86 ? -5.414 -4.017 3.392 1.00 97.62 86 PHE A C 1
ATOM 691 O O . PHE A 1 86 ? -6.589 -4.064 3.025 1.00 97.62 86 PHE A O 1
ATOM 698 N N . ILE A 1 87 ? -5.006 -4.496 4.565 1.00 97.81 87 ILE A N 1
ATOM 699 C CA . ILE A 1 87 ? -5.890 -5.041 5.596 1.00 97.81 87 ILE A CA 1
ATOM 700 C C . ILE A 1 87 ? -5.935 -4.039 6.746 1.00 97.81 87 ILE A C 1
ATOM 702 O O . ILE A 1 87 ? -4.945 -3.861 7.456 1.00 97.81 87 ILE A O 1
ATOM 706 N N . GLU A 1 88 ? -7.086 -3.399 6.922 1.00 97.56 88 GLU A N 1
ATOM 707 C CA . GLU A 1 88 ? -7.352 -2.514 8.052 1.00 97.56 88 GLU A CA 1
ATOM 708 C C . GLU A 1 88 ? -7.676 -3.334 9.310 1.00 97.56 88 GLU A C 1
ATOM 710 O O . GLU A 1 88 ? -8.385 -4.343 9.241 1.00 97.56 88 GLU A O 1
ATOM 715 N N . CYS A 1 89 ? -7.177 -2.891 10.466 1.00 93.69 89 CYS A N 1
ATOM 716 C CA . CYS A 1 89 ? -7.371 -3.554 11.755 1.00 93.69 89 CYS A CA 1
ATOM 717 C C . CYS A 1 89 ? -8.011 -2.576 12.750 1.00 93.69 89 CYS A C 1
ATOM 719 O O . CYS A 1 89 ? -7.510 -1.468 12.907 1.00 93.69 89 CYS A O 1
ATOM 721 N N . LYS A 1 90 ? -9.078 -2.990 13.440 1.00 86.00 90 LYS A N 1
ATOM 722 C CA . LYS A 1 90 ? -9.579 -2.326 14.657 1.00 86.00 90 LYS A CA 1
ATOM 723 C C . LYS A 1 90 ? -8.807 -2.840 15.855 1.00 86.00 90 LYS A C 1
ATOM 725 O O . LYS A 1 90 ? -8.607 -4.076 15.894 1.00 86.00 90 LYS A O 1
#

Sequence (90 aa):
MKKIILIMVAVAALFCVTSCTQNQRARRFGGEMTVRLERGQKLLMATWKDDNLFYLTEPMEENYTPKKKTFQESSSYGILQTKVIFIECK

pLDDT: mean 83.68, std 13.22, range [54.72, 98.12]